Protein AF-A0A354ZCU7-F1 (afdb_monomer)

Structure (mmCIF, N/CA/C/O backbone):
data_AF-A0A354ZCU7-F1
#
_entry.id   AF-A0A354ZCU7-F1
#
loop_
_atom_site.group_PDB
_atom_site.id
_atom_site.type_symbol
_atom_site.label_atom_id
_atom_site.label_alt_id
_atom_site.label_comp_id
_atom_site.label_asym_id
_atom_site.label_entity_id
_atom_site.label_seq_id
_atom_site.pdbx_PDB_ins_code
_atom_site.Cartn_x
_atom_site.Cartn_y
_atom_site.Car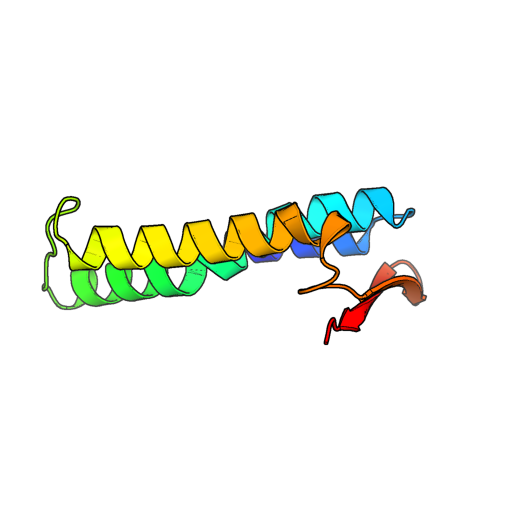tn_z
_atom_site.occupancy
_atom_site.B_iso_or_equiv
_atom_site.auth_seq_id
_atom_site.auth_comp_id
_atom_site.auth_asym_id
_atom_site.auth_atom_id
_atom_site.pdbx_PDB_model_num
ATOM 1 N N . MET A 1 1 ? 2.801 7.178 7.880 1.00 76.19 1 MET A N 1
ATOM 2 C CA . MET A 1 1 ? 3.105 5.736 8.033 1.00 76.19 1 MET A CA 1
ATOM 3 C C . MET A 1 1 ? 2.731 4.956 6.777 1.00 76.19 1 MET A C 1
ATOM 5 O O . MET A 1 1 ? 3.636 4.724 5.995 1.00 76.19 1 MET A O 1
ATOM 9 N N . ALA A 1 2 ? 1.458 4.644 6.490 1.00 85.06 2 ALA A N 1
ATOM 10 C CA . ALA A 1 2 ? 1.085 3.944 5.241 1.00 85.06 2 ALA A CA 1
ATOM 11 C C . ALA A 1 2 ? 1.484 4.704 3.961 1.00 85.06 2 ALA A C 1
ATOM 13 O O . ALA A 1 2 ? 2.062 4.118 3.052 1.00 85.06 2 ALA A O 1
ATOM 14 N N . GLY A 1 3 ? 1.278 6.026 3.930 1.00 86.31 3 GLY A N 1
ATOM 15 C CA . GLY A 1 3 ? 1.712 6.855 2.797 1.00 86.31 3 GLY A CA 1
ATOM 16 C C . GLY A 1 3 ? 3.227 6.826 2.562 1.00 86.31 3 GLY A C 1
ATOM 17 O O . GLY A 1 3 ? 3.670 6.933 1.431 1.00 86.31 3 GLY A O 1
ATOM 18 N N . SER A 1 4 ? 4.027 6.606 3.609 1.00 90.62 4 SER A N 1
ATOM 19 C CA . SER A 1 4 ? 5.485 6.483 3.488 1.00 90.62 4 SER A CA 1
ATOM 20 C C . SER A 1 4 ? 5.889 5.162 2.829 1.00 90.62 4 SER A C 1
ATOM 22 O O . SER A 1 4 ? 6.837 5.146 2.055 1.00 90.62 4 SER A O 1
ATOM 24 N N . VAL A 1 5 ? 5.156 4.073 3.100 1.00 91.00 5 VAL A N 1
ATOM 25 C CA . VAL A 1 5 ? 5.346 2.777 2.423 1.00 91.00 5 VAL A CA 1
ATOM 26 C C . VAL A 1 5 ? 4.991 2.904 0.943 1.00 91.00 5 VAL A C 1
ATOM 28 O O . VAL A 1 5 ? 5.772 2.480 0.099 1.00 91.00 5 VAL A O 1
ATOM 31 N N . TYR A 1 6 ? 3.861 3.550 0.634 1.00 90.62 6 TYR A N 1
ATOM 32 C CA . TYR A 1 6 ? 3.467 3.863 -0.742 1.00 90.62 6 TYR A CA 1
ATOM 33 C C . TYR A 1 6 ? 4.568 4.641 -1.474 1.00 90.62 6 TYR A C 1
ATOM 35 O O . TYR A 1 6 ? 5.063 4.193 -2.502 1.00 90.62 6 TYR A O 1
ATOM 43 N N . SER A 1 7 ? 5.015 5.767 -0.904 1.00 90.75 7 SER A N 1
ATOM 44 C CA . SER A 1 7 ? 6.050 6.598 -1.526 1.00 90.75 7 SER A CA 1
ATOM 45 C C . SER A 1 7 ? 7.379 5.863 -1.689 1.00 90.75 7 SER A C 1
ATOM 47 O O . SER A 1 7 ? 8.086 6.108 -2.659 1.00 90.75 7 SER A O 1
ATOM 49 N N . PHE A 1 8 ? 7.720 4.965 -0.760 1.00 91.88 8 PHE A N 1
ATOM 50 C CA . PHE A 1 8 ? 8.903 4.118 -0.872 1.00 91.88 8 PHE A CA 1
ATOM 51 C C . PHE A 1 8 ? 8.777 3.128 -2.036 1.00 91.88 8 PHE A C 1
ATOM 53 O O . PHE A 1 8 ? 9.679 3.068 -2.862 1.00 91.88 8 PHE A O 1
ATOM 60 N N . GLY A 1 9 ? 7.661 2.396 -2.135 1.00 88.44 9 GLY A N 1
ATOM 61 C CA . GLY A 1 9 ? 7.412 1.467 -3.243 1.00 88.44 9 GLY A CA 1
ATOM 62 C C . GLY A 1 9 ? 7.493 2.167 -4.599 1.00 88.44 9 GLY A C 1
ATOM 63 O O . GLY A 1 9 ? 8.280 1.758 -5.448 1.00 88.44 9 GLY A O 1
ATOM 64 N N . TYR A 1 10 ? 6.789 3.292 -4.733 1.00 89.38 10 TYR A N 1
ATOM 65 C CA . TYR A 1 10 ? 6.774 4.110 -5.947 1.00 89.38 10 TYR A CA 1
ATOM 66 C C . TYR A 1 10 ? 8.168 4.636 -6.332 1.00 89.38 10 TYR A C 1
ATOM 68 O O . TYR A 1 10 ? 8.567 4.599 -7.491 1.00 89.38 10 TYR A O 1
ATOM 76 N N . ALA A 1 11 ? 8.963 5.098 -5.360 1.00 90.50 11 ALA A N 1
ATOM 77 C CA . ALA A 1 11 ? 10.308 5.598 -5.645 1.00 90.50 11 ALA A CA 1
ATOM 78 C C . ALA A 1 11 ? 11.227 4.519 -6.242 1.00 90.50 11 ALA A C 1
ATOM 80 O O . ALA A 1 11 ? 12.036 4.829 -7.114 1.00 90.50 11 ALA A O 1
ATOM 81 N N . PHE A 1 12 ? 11.109 3.270 -5.785 1.00 88.19 12 PHE A N 1
ATOM 82 C CA . PHE A 1 12 ? 11.898 2.161 -6.320 1.00 88.19 12 PHE A CA 1
ATOM 83 C C . PHE A 1 12 ? 11.339 1.615 -7.631 1.00 88.19 12 PHE A C 1
ATOM 85 O O . PHE A 1 12 ? 12.127 1.295 -8.518 1.00 88.19 12 PHE A O 1
ATOM 92 N N . GLU A 1 13 ? 10.015 1.563 -7.782 1.00 89.56 13 GLU A N 1
ATOM 93 C CA . GLU A 1 13 ? 9.341 1.196 -9.033 1.00 89.56 13 GLU A CA 1
ATOM 94 C C . GLU A 1 13 ? 9.899 2.003 -10.218 1.00 89.56 13 GLU A C 1
ATOM 96 O O . GLU A 1 13 ? 10.293 1.424 -11.231 1.00 89.56 13 GLU A O 1
ATOM 101 N N . LEU A 1 14 ? 10.064 3.318 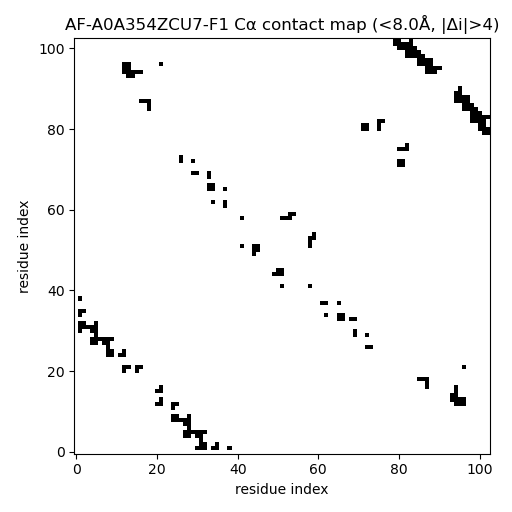-10.037 1.00 88.06 14 LEU A N 1
ATOM 102 C CA . LEU A 1 14 ? 10.608 4.229 -11.049 1.00 88.06 14 LEU A CA 1
ATOM 103 C C . LEU A 1 14 ? 12.042 3.910 -11.505 1.00 88.06 14 LEU A C 1
ATOM 105 O O . LEU A 1 14 ? 12.481 4.407 -12.543 1.00 88.06 14 LEU A O 1
ATOM 109 N N . THR A 1 15 ? 12.785 3.120 -10.728 1.00 88.44 15 THR A N 1
ATOM 110 C CA . THR A 1 15 ? 14.180 2.741 -11.015 1.00 88.44 15 THR A CA 1
ATOM 111 C C . THR A 1 15 ? 14.321 1.339 -11.608 1.00 88.44 15 THR A C 1
ATOM 113 O O . THR A 1 15 ? 15.434 0.908 -11.908 1.00 88.44 15 THR A O 1
ATOM 116 N N . THR A 1 16 ? 13.213 0.611 -11.763 1.00 86.75 16 THR A N 1
ATOM 117 C CA . THR A 1 16 ? 13.227 -0.779 -12.231 1.00 86.75 16 THR A CA 1
ATOM 118 C C . THR A 1 16 ? 13.540 -0.883 -13.717 1.00 86.75 16 THR A C 1
ATOM 120 O O . THR A 1 16 ? 13.159 -0.024 -14.505 1.00 86.75 16 THR A O 1
ATOM 123 N N . GLN A 1 17 ? 14.222 -1.954 -14.121 1.00 84.19 17 GLN A N 1
ATOM 124 C CA . GLN A 1 17 ? 14.557 -2.201 -15.535 1.00 84.19 17 GLN A CA 1
ATOM 125 C C . GLN A 1 17 ? 13.837 -3.429 -16.098 1.00 84.19 17 GLN A C 1
ATOM 127 O O . GLN A 1 17 ? 13.988 -3.779 -17.267 1.00 84.19 17 GLN A O 1
ATOM 132 N N . SER A 1 18 ? 13.045 -4.106 -15.267 1.00 84.50 18 SER A N 1
ATOM 133 C CA . SER A 1 18 ? 12.297 -5.293 -15.655 1.00 84.50 18 SER A CA 1
ATOM 134 C C . SER A 1 18 ? 10.883 -5.270 -15.092 1.00 84.50 18 SER A C 1
ATOM 136 O O . SER A 1 18 ? 10.637 -4.806 -13.979 1.00 84.50 18 SER A O 1
ATOM 138 N N . VAL A 1 19 ? 9.941 -5.824 -15.858 1.00 83.50 19 VAL A N 1
ATOM 139 C CA . VAL A 1 19 ? 8.534 -5.946 -15.442 1.00 83.50 19 VAL A CA 1
ATOM 140 C C . VAL A 1 19 ? 8.411 -6.751 -14.143 1.00 83.50 19 VAL A C 1
ATOM 142 O O . VAL A 1 19 ? 7.567 -6.455 -13.304 1.00 83.50 19 VAL A O 1
ATOM 145 N N . ALA A 1 20 ? 9.277 -7.749 -13.945 1.00 83.81 20 ALA A N 1
ATOM 146 C CA . ALA A 1 20 ? 9.290 -8.565 -12.735 1.00 83.81 20 ALA A CA 1
ATOM 147 C C . ALA A 1 20 ? 9.677 -7.757 -11.483 1.00 83.81 20 ALA A C 1
ATOM 149 O O . ALA A 1 20 ? 9.042 -7.905 -10.440 1.00 83.81 20 ALA A O 1
ATOM 150 N N . GLU A 1 21 ? 10.686 -6.886 -11.584 1.00 85.12 21 GLU A N 1
ATOM 151 C CA . GLU A 1 21 ? 11.060 -5.979 -10.493 1.00 85.12 21 GLU A CA 1
ATOM 152 C C . GLU A 1 21 ? 9.970 -4.937 -10.241 1.00 85.12 21 GLU A C 1
ATOM 154 O O . GLU A 1 21 ? 9.600 -4.719 -9.088 1.00 85.12 21 GLU A O 1
ATOM 159 N N . ALA A 1 22 ? 9.406 -4.351 -11.303 1.00 87.00 22 ALA A N 1
ATOM 160 C CA . ALA A 1 22 ? 8.299 -3.405 -11.197 1.00 87.00 22 ALA A CA 1
ATOM 161 C C . ALA A 1 22 ? 7.116 -4.022 -10.441 1.00 87.00 22 ALA A C 1
ATOM 163 O O . ALA A 1 22 ? 6.653 -3.444 -9.465 1.00 87.00 22 ALA A O 1
ATOM 164 N N . LEU A 1 23 ? 6.706 -5.248 -10.791 1.00 84.38 23 LEU A N 1
ATOM 165 C CA . LEU A 1 23 ? 5.660 -5.995 -10.079 1.00 84.38 23 LEU A CA 1
ATOM 166 C C . LEU A 1 23 ? 5.972 -6.210 -8.593 1.00 84.38 23 LEU A C 1
ATOM 168 O O . LEU A 1 23 ? 5.068 -6.137 -7.758 1.00 84.38 23 LEU A O 1
ATOM 172 N N . ALA A 1 24 ? 7.232 -6.482 -8.245 1.00 86.88 24 ALA A N 1
ATOM 173 C CA . ALA A 1 24 ? 7.631 -6.678 -6.855 1.00 86.88 24 ALA A CA 1
ATOM 174 C C . ALA A 1 24 ? 7.479 -5.384 -6.035 1.00 86.88 24 ALA A C 1
ATOM 176 O O . ALA A 1 24 ? 6.915 -5.415 -4.936 1.00 86.88 24 ALA A O 1
ATOM 177 N N . TYR A 1 25 ? 7.922 -4.245 -6.579 1.00 90.12 25 TYR A N 1
ATOM 178 C CA . TYR A 1 25 ? 7.776 -2.939 -5.928 1.00 90.12 25 TYR A CA 1
ATOM 179 C C . TYR A 1 25 ? 6.330 -2.442 -5.910 1.00 90.12 25 TYR A C 1
ATOM 181 O O . TYR A 1 25 ? 5.897 -1.896 -4.896 1.00 90.12 25 TYR A O 1
ATOM 189 N N . LEU A 1 26 ? 5.552 -2.744 -6.949 1.00 87.56 26 LEU A N 1
ATOM 190 C CA . LEU A 1 26 ? 4.109 -2.506 -6.992 1.00 87.56 26 LEU A CA 1
ATOM 191 C C . LEU A 1 26 ? 3.389 -3.229 -5.842 1.00 87.56 26 LEU A C 1
ATOM 193 O O . LEU A 1 26 ? 2.435 -2.708 -5.271 1.00 87.56 26 LEU A O 1
ATOM 197 N N . GLY A 1 27 ? 3.868 -4.414 -5.445 1.00 87.81 27 GLY A N 1
ATOM 198 C CA . GLY A 1 27 ? 3.369 -5.126 -4.263 1.00 87.81 27 GLY A CA 1
ATOM 199 C C . GLY A 1 27 ? 3.619 -4.368 -2.954 1.00 87.81 27 GLY A C 1
ATOM 200 O O . GLY A 1 27 ? 2.736 -4.284 -2.097 1.00 87.81 27 GLY A O 1
ATOM 201 N N . ILE A 1 28 ? 4.798 -3.752 -2.814 1.00 89.94 28 ILE A N 1
ATOM 202 C CA . ILE A 1 28 ? 5.136 -2.894 -1.665 1.00 89.94 28 ILE A CA 1
ATOM 203 C C . ILE A 1 28 ? 4.277 -1.624 -1.674 1.00 89.94 28 ILE A C 1
ATOM 205 O O . ILE A 1 28 ? 3.759 -1.214 -0.634 1.00 89.94 28 ILE A O 1
ATOM 209 N N . GLU A 1 29 ? 4.078 -1.020 -2.842 1.00 90.50 29 GLU A N 1
ATOM 210 C CA . GLU A 1 29 ? 3.209 0.141 -3.012 1.00 90.50 29 GLU A CA 1
ATOM 211 C C . GLU A 1 29 ? 1.764 -0.180 -2.601 1.00 90.50 29 GLU A C 1
ATOM 213 O O . GLU A 1 29 ? 1.155 0.557 -1.817 1.00 90.50 29 GLU A O 1
ATOM 218 N N . TYR A 1 30 ? 1.249 -1.339 -3.025 1.00 91.31 30 TYR A N 1
ATOM 219 C CA . TYR A 1 30 ? -0.084 -1.816 -2.660 1.00 91.31 30 TYR A CA 1
ATOM 220 C C . TYR A 1 30 ? -0.253 -2.089 -1.171 1.00 91.31 30 TYR A C 1
ATOM 222 O O . TYR A 1 30 ? -1.350 -1.900 -0.644 1.00 91.31 30 TYR A O 1
ATOM 230 N N . LEU A 1 31 ? 0.811 -2.468 -0.460 1.00 92.88 31 LEU A N 1
ATOM 231 C CA . LEU A 1 31 ? 0.776 -2.562 0.999 1.00 92.88 31 LEU A CA 1
ATOM 232 C C . LEU A 1 31 ? 0.493 -1.194 1.635 1.00 92.88 31 LEU A C 1
ATOM 234 O O . LEU A 1 31 ? -0.286 -1.096 2.583 1.00 92.88 31 LEU A O 1
ATOM 238 N N . GLY A 1 32 ? 1.066 -0.125 1.079 1.00 92.62 32 GLY A N 1
ATOM 239 C CA . GLY A 1 32 ? 0.734 1.246 1.454 1.00 92.62 32 GLY A CA 1
ATOM 240 C C . GLY A 1 32 ? -0.715 1.600 1.117 1.00 92.62 32 GLY A C 1
ATOM 241 O O . GLY A 1 32 ? -1.459 2.017 2.004 1.00 92.62 32 GLY A O 1
ATOM 242 N N . ILE A 1 33 ? -1.127 1.395 -0.138 1.00 93.06 33 ILE A N 1
ATOM 243 C CA . ILE A 1 33 ? -2.462 1.753 -0.652 1.00 93.06 33 ILE A CA 1
ATOM 244 C C . ILE A 1 33 ? -3.570 1.046 0.133 1.00 93.06 33 ILE A C 1
ATOM 246 O O . ILE A 1 33 ? -4.502 1.697 0.607 1.00 93.06 33 ILE A O 1
ATOM 250 N N . ALA A 1 34 ? -3.461 -0.272 0.307 1.00 95.19 34 ALA A N 1
ATOM 251 C CA . ALA A 1 34 ? -4.503 -1.084 0.923 1.00 95.19 34 ALA A CA 1
ATOM 252 C C . ALA A 1 34 ? -4.742 -0.711 2.394 1.00 95.19 34 ALA A C 1
ATOM 254 O O . ALA A 1 34 ? -5.882 -0.717 2.855 1.00 95.19 34 ALA A O 1
ATOM 255 N N . PHE A 1 35 ? -3.687 -0.350 3.131 1.00 95.69 35 PHE A N 1
ATOM 256 C CA . PHE A 1 35 ? -3.778 -0.029 4.559 1.00 95.69 35 PHE A CA 1
ATOM 257 C C . PHE A 1 35 ? -3.945 1.467 4.848 1.00 95.69 35 PHE A C 1
ATOM 259 O O . PHE A 1 35 ? -4.290 1.829 5.977 1.00 95.69 35 PHE A O 1
ATOM 266 N N . LEU A 1 36 ? -3.745 2.341 3.855 1.00 95.00 36 LEU A N 1
ATOM 267 C CA . LEU A 1 36 ? -3.936 3.786 3.983 1.00 95.00 36 LEU A CA 1
ATOM 268 C C . LEU A 1 36 ? -5.321 4.171 4.540 1.00 95.00 36 LEU A C 1
ATOM 270 O O . LEU A 1 36 ? -5.345 4.899 5.536 1.00 95.00 36 LEU A O 1
ATOM 274 N N . PRO A 1 37 ? -6.461 3.700 3.987 1.00 93.69 37 PRO A N 1
ATOM 275 C CA . PRO A 1 37 ? -7.776 4.088 4.498 1.00 93.69 37 PRO A CA 1
ATOM 276 C C . PRO A 1 37 ? -8.010 3.585 5.925 1.00 93.69 37 PRO A C 1
ATOM 278 O O . PRO A 1 37 ? -8.524 4.323 6.764 1.00 93.69 37 PRO A O 1
ATOM 281 N N . THR A 1 38 ? -7.575 2.362 6.235 1.00 95.06 38 THR A N 1
ATOM 282 C CA . THR A 1 38 ? -7.750 1.764 7.564 1.00 95.06 38 THR A CA 1
ATOM 283 C C . THR A 1 38 ? -6.962 2.512 8.623 1.00 95.06 38 THR A C 1
ATOM 285 O O . THR A 1 38 ? -7.537 2.970 9.609 1.00 95.06 38 THR A O 1
ATOM 288 N N . LEU A 1 39 ? -5.657 2.697 8.413 1.00 94.44 39 LEU A N 1
ATOM 289 C CA . LEU A 1 39 ? -4.821 3.418 9.368 1.00 94.44 39 LEU A CA 1
ATOM 290 C C . LEU A 1 39 ? -5.195 4.900 9.435 1.00 94.44 39 LEU A C 1
ATOM 292 O O . LEU A 1 39 ? -5.179 5.471 10.523 1.00 94.44 39 LEU A O 1
ATOM 296 N N . GLY A 1 40 ? -5.576 5.517 8.313 1.00 94.06 40 GLY A N 1
ATOM 297 C CA . GLY A 1 40 ? -6.039 6.903 8.281 1.00 94.06 40 GLY A CA 1
ATOM 298 C C . GLY A 1 40 ? -7.299 7.106 9.119 1.00 94.06 40 GLY A C 1
ATOM 299 O O . GLY A 1 40 ? -7.351 8.013 9.946 1.00 94.06 40 GLY A O 1
ATOM 300 N N . MET A 1 41 ? -8.284 6.219 8.980 1.00 93.88 41 MET A N 1
ATOM 301 C CA . MET A 1 41 ? -9.532 6.313 9.732 1.00 93.88 41 MET A CA 1
ATOM 302 C C . MET A 1 41 ? -9.352 5.988 11.219 1.00 93.88 41 MET A C 1
ATOM 304 O O . MET A 1 41 ? -9.900 6.700 12.056 1.00 93.88 41 MET A O 1
ATOM 308 N N . LEU A 1 42 ? -8.534 4.988 11.572 1.00 93.69 42 LEU A N 1
ATOM 309 C CA . LEU A 1 42 ? -8.179 4.729 12.975 1.00 93.69 42 LEU A CA 1
ATOM 310 C C . LEU A 1 42 ? -7.446 5.920 13.604 1.00 93.69 42 LEU A C 1
ATOM 312 O O . LEU A 1 42 ? -7.762 6.306 14.724 1.00 93.69 42 LEU A O 1
ATOM 316 N N . THR A 1 43 ? -6.524 6.545 12.865 1.00 93.44 43 THR A N 1
ATOM 317 C CA . THR A 1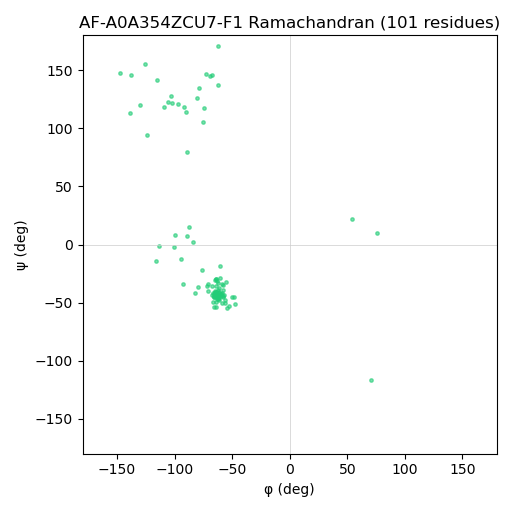 43 ? -5.823 7.759 13.315 1.00 93.44 43 THR A CA 1
ATOM 318 C C . THR A 1 43 ? -6.797 8.918 13.536 1.00 93.44 43 THR A C 1
ATOM 320 O O . THR A 1 43 ? -6.708 9.612 14.545 1.00 93.44 43 THR A O 1
ATOM 323 N N . ALA A 1 44 ? -7.751 9.122 12.623 1.00 93.81 44 ALA A N 1
ATOM 324 C CA . ALA A 1 44 ? -8.762 10.168 12.754 1.00 93.81 44 ALA A CA 1
ATOM 325 C C . ALA A 1 44 ? -9.673 9.942 13.972 1.00 93.81 44 ALA A C 1
ATOM 327 O O . ALA A 1 44 ? -9.950 10.877 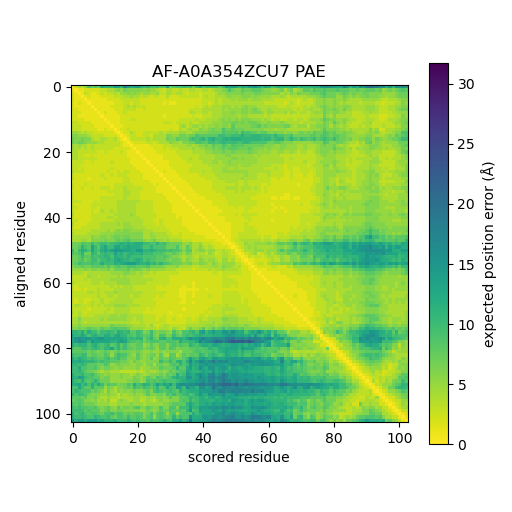14.720 1.00 93.81 44 ALA A O 1
ATOM 328 N N . LEU A 1 45 ? -10.104 8.699 14.204 1.00 93.62 45 LEU A N 1
ATOM 329 C CA . LEU A 1 45 ? -10.915 8.335 15.367 1.00 93.62 45 LEU A CA 1
ATOM 330 C C . LEU A 1 45 ? -10.165 8.592 16.676 1.00 93.62 45 LEU A C 1
ATOM 332 O O . LEU A 1 45 ? -10.709 9.262 17.555 1.00 93.62 45 LEU A O 1
ATOM 336 N N . GLU A 1 46 ? -8.903 8.166 16.755 1.00 92.38 46 GLU A N 1
ATOM 337 C CA . GLU A 1 46 ? -8.022 8.429 17.896 1.00 92.38 46 GLU A CA 1
ATOM 338 C C . GLU A 1 46 ? -7.881 9.936 18.162 1.00 92.38 46 GLU A C 1
ATOM 340 O O . GLU A 1 46 ? -8.017 10.385 19.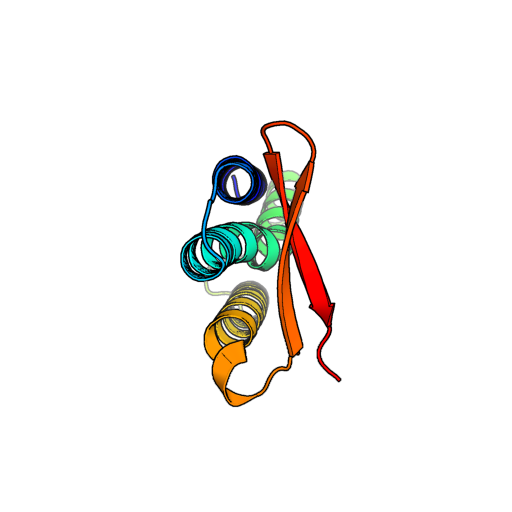298 1.00 92.38 46 GLU A O 1
ATOM 345 N N . PHE A 1 47 ? -7.706 10.740 17.108 1.00 93.44 47 PHE A N 1
ATOM 346 C CA . PHE A 1 47 ? -7.588 12.196 17.217 1.00 93.44 47 PHE A CA 1
ATOM 347 C C . PHE A 1 47 ? -8.870 12.874 17.730 1.00 93.44 47 PHE A C 1
ATOM 349 O O . PHE A 1 47 ? -8.806 13.892 18.414 1.00 93.44 47 PHE A O 1
ATOM 356 N N . THR A 1 48 ? -10.041 12.303 17.437 1.00 94.38 48 THR A N 1
ATOM 357 C CA . THR A 1 48 ? -11.336 12.790 17.953 1.00 94.38 48 THR A CA 1
ATOM 358 C C . THR A 1 48 ? -11.682 12.275 19.356 1.00 94.38 48 THR A C 1
ATOM 360 O O . THR A 1 48 ? -12.762 12.577 19.858 1.00 94.38 48 THR A O 1
ATOM 363 N N . GLY A 1 49 ? -10.802 11.489 19.992 1.00 91.50 49 GLY A N 1
ATOM 364 C CA . GLY A 1 49 ? -11.058 10.844 21.288 1.00 91.50 49 GLY A CA 1
ATOM 365 C C . GLY A 1 49 ? -11.990 9.627 21.210 1.00 91.50 49 GLY A C 1
ATOM 366 O O . GLY A 1 49 ? -12.430 9.105 22.235 1.00 91.50 49 GLY A O 1
ATOM 367 N N . ASN A 1 50 ? -12.302 9.153 19.999 1.00 88.38 50 ASN A N 1
ATOM 368 C CA . ASN A 1 50 ? -13.124 7.970 19.767 1.00 88.38 50 ASN A CA 1
ATOM 369 C C . ASN A 1 50 ? -12.248 6.716 19.722 1.00 88.38 50 ASN A C 1
ATOM 371 O O . ASN A 1 50 ? -11.932 6.183 18.658 1.00 88.38 50 ASN A O 1
ATOM 375 N N . HIS A 1 51 ? -11.870 6.223 20.897 1.00 87.88 51 HIS A N 1
ATOM 376 C CA . HIS A 1 51 ? -11.010 5.050 21.016 1.00 87.88 51 HIS A CA 1
ATOM 377 C C . HIS A 1 51 ? -11.780 3.760 20.713 1.00 87.88 51 HIS A C 1
ATOM 379 O O . HIS A 1 51 ? -12.557 3.253 21.529 1.00 87.88 51 HIS A O 1
ATOM 385 N N . LEU A 1 52 ? -11.540 3.186 19.535 1.00 88.06 52 LEU A N 1
ATOM 386 C CA . LEU A 1 52 ? -11.983 1.829 19.240 1.00 88.06 52 LEU A CA 1
ATOM 387 C C . LEU A 1 52 ? -11.026 0.825 19.877 1.00 88.06 52 LEU A C 1
ATOM 389 O O . LEU A 1 52 ? -9.807 0.925 19.751 1.00 88.06 52 LEU A O 1
ATOM 393 N N . ARG A 1 53 ? -11.578 -0.208 20.522 1.00 89.44 53 ARG A N 1
ATOM 394 C CA . ARG A 1 53 ? -10.753 -1.327 20.990 1.00 89.44 53 ARG A CA 1
ATOM 395 C C . ARG A 1 53 ? -10.110 -2.013 19.776 1.00 89.44 53 ARG A C 1
ATOM 397 O O . ARG A 1 53 ? -10.837 -2.290 18.818 1.00 89.44 53 ARG A O 1
ATOM 404 N N . PRO A 1 54 ? -8.820 -2.384 19.826 1.00 84.31 54 PRO A N 1
ATOM 405 C CA . PRO A 1 54 ? -8.157 -3.085 18.723 1.00 84.31 54 PRO A CA 1
ATOM 406 C C . PRO A 1 54 ? -8.866 -4.382 18.300 1.00 84.31 54 PRO A C 1
ATOM 408 O O . PRO A 1 54 ? -8.892 -4.728 17.126 1.00 84.31 54 PRO A O 1
ATOM 411 N N . SER A 1 55 ? -9.500 -5.076 19.250 1.00 87.94 55 SER A N 1
ATOM 412 C CA . SER A 1 55 ? -10.277 -6.302 19.018 1.00 87.94 55 SER A CA 1
ATOM 413 C C . SER A 1 55 ? -11.753 -6.059 18.691 1.00 87.94 55 SER A C 1
ATOM 415 O O . SER A 1 55 ? -12.551 -6.997 18.651 1.00 87.94 55 SER A O 1
ATOM 417 N N . SER A 1 56 ? -12.161 -4.805 18.496 1.00 93.25 56 SER A N 1
ATOM 418 C CA . SER A 1 56 ? -13.539 -4.501 18.134 1.00 93.25 56 SER A CA 1
ATOM 419 C C . SER A 1 56 ? -13.839 -4.973 16.708 1.00 93.25 56 SER A C 1
ATOM 421 O O . SER A 1 56 ? -12.996 -4.915 15.812 1.00 93.25 56 SER A O 1
ATOM 423 N N . ARG A 1 57 ? -15.078 -5.428 16.492 1.00 94.75 57 ARG A N 1
ATOM 424 C CA . ARG A 1 57 ? -15.579 -5.852 15.175 1.00 94.75 57 ARG A CA 1
ATOM 425 C C . ARG A 1 57 ? -15.297 -4.849 14.042 1.00 94.75 57 ARG A C 1
ATOM 427 O O . ARG A 1 57 ? -14.854 -5.315 12.998 1.00 94.75 57 ARG A O 1
ATOM 434 N N . PRO A 1 58 ? -15.506 -3.522 14.195 1.00 93.12 58 PRO A N 1
ATOM 435 C CA . PRO A 1 58 ? -15.204 -2.575 13.119 1.00 93.12 58 PRO A CA 1
ATOM 436 C C . PRO A 1 58 ? -13.711 -2.526 12.776 1.00 93.12 58 PRO A C 1
ATOM 438 O O . PRO A 1 58 ? -13.370 -2.561 11.599 1.00 93.12 58 PRO A O 1
ATOM 441 N N . VAL A 1 59 ? -12.821 -2.533 13.774 1.00 94.25 59 VAL A N 1
ATOM 442 C CA . VAL A 1 59 ? -11.366 -2.540 13.542 1.00 94.25 59 VAL A CA 1
ATOM 443 C C . VAL A 1 59 ? -10.955 -3.803 12.785 1.00 94.25 59 VAL A C 1
ATOM 445 O O . VAL A 1 59 ? -10.279 -3.720 11.762 1.00 94.25 59 VAL A O 1
ATOM 448 N N . LEU A 1 60 ? -11.436 -4.968 13.230 1.00 95.56 60 LEU A N 1
ATOM 449 C CA . LEU A 1 60 ? -11.201 -6.246 12.553 1.00 95.56 60 LEU A CA 1
ATOM 450 C C . LEU A 1 60 ? -11.717 -6.240 11.107 1.00 95.56 60 LEU A C 1
ATOM 452 O O . LEU A 1 60 ? -11.020 -6.720 10.220 1.00 95.56 60 LEU A O 1
ATOM 456 N N . ALA A 1 61 ? -12.900 -5.673 10.853 1.00 95.25 61 ALA A N 1
ATOM 457 C CA . ALA A 1 61 ? -13.468 -5.580 9.510 1.00 95.25 61 ALA A CA 1
ATOM 458 C C . ALA A 1 61 ? -12.633 -4.683 8.579 1.00 95.25 61 ALA A C 1
ATOM 460 O O . ALA A 1 61 ? -12.413 -5.043 7.425 1.00 95.25 61 ALA A O 1
ATOM 461 N N . MET A 1 62 ? -12.121 -3.552 9.074 1.00 95.25 62 MET A N 1
ATOM 462 C CA . MET A 1 62 ? -11.268 -2.644 8.295 1.00 95.25 62 MET A CA 1
ATOM 463 C C . MET A 1 62 ? -9.929 -3.296 7.927 1.00 95.25 62 MET A C 1
ATOM 465 O O . MET A 1 62 ? -9.493 -3.244 6.773 1.00 95.25 62 MET A O 1
ATOM 469 N N . PHE A 1 63 ? -9.297 -3.973 8.891 1.00 95.62 63 PHE A N 1
ATOM 470 C CA . PHE A 1 63 ? -8.080 -4.736 8.627 1.00 95.62 63 PHE A CA 1
ATOM 471 C C . PHE A 1 63 ? -8.339 -5.897 7.668 1.00 95.62 63 PHE A C 1
ATOM 473 O O . PHE A 1 63 ? -7.590 -6.050 6.709 1.00 95.62 63 PHE A O 1
ATOM 480 N N . ALA A 1 64 ? -9.429 -6.649 7.849 1.00 96.00 64 ALA A N 1
ATOM 481 C CA . ALA A 1 64 ? -9.811 -7.718 6.930 1.00 96.00 64 ALA A CA 1
ATOM 482 C C . ALA A 1 64 ? -10.012 -7.192 5.502 1.00 96.00 64 ALA A C 1
ATOM 484 O O . ALA A 1 64 ? -9.481 -7.776 4.564 1.00 96.00 64 ALA A O 1
ATOM 485 N N . PHE A 1 65 ? -10.699 -6.061 5.327 1.00 95.38 65 PHE A N 1
ATOM 486 C CA . PHE A 1 65 ? -10.883 -5.429 4.019 1.00 95.38 65 PHE A CA 1
ATOM 487 C C . PHE A 1 65 ? -9.549 -5.022 3.366 1.00 95.38 65 PHE A C 1
ATOM 489 O O . PHE A 1 65 ? -9.324 -5.284 2.182 1.00 95.38 65 PHE A O 1
ATOM 496 N N . SER A 1 66 ? -8.633 -4.445 4.148 1.00 95.75 66 SER A N 1
ATOM 497 C CA . SER A 1 66 ? -7.292 -4.059 3.674 1.00 95.75 66 SER A CA 1
ATOM 498 C C . SER A 1 66 ? -6.475 -5.283 3.259 1.00 95.75 66 SER A C 1
ATOM 500 O O . SER A 1 66 ? -5.882 -5.310 2.184 1.00 95.75 66 SER A O 1
ATOM 502 N N . THR A 1 67 ? -6.492 -6.338 4.078 1.00 94.88 67 THR A N 1
ATOM 503 C CA . THR A 1 67 ? -5.812 -7.602 3.783 1.00 94.88 67 THR A CA 1
ATOM 504 C C . THR A 1 67 ? -6.401 -8.284 2.555 1.00 94.88 67 THR A C 1
ATOM 506 O O . THR A 1 67 ? -5.640 -8.745 1.715 1.00 94.88 67 THR A O 1
ATOM 509 N N . LEU A 1 68 ? -7.728 -8.323 2.406 1.00 93.94 68 LEU A N 1
ATOM 510 C CA . LEU A 1 68 ? -8.381 -8.890 1.223 1.00 93.94 68 LEU A CA 1
ATOM 511 C C . LEU A 1 68 ? -7.988 -8.137 -0.049 1.00 93.94 68 L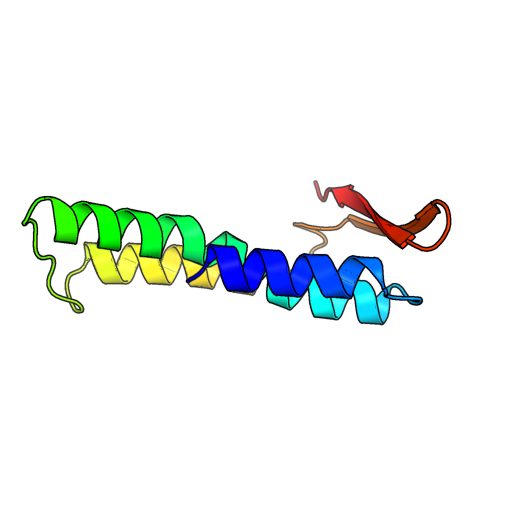EU A C 1
ATOM 513 O O . LEU A 1 68 ? -7.695 -8.771 -1.056 1.00 93.94 68 LEU A O 1
ATOM 517 N N . THR A 1 69 ? -7.912 -6.806 0.014 1.00 91.75 69 THR A N 1
ATOM 518 C CA . THR A 1 69 ? -7.442 -5.976 -1.107 1.00 91.75 69 THR A CA 1
ATOM 519 C C . THR A 1 69 ? -5.992 -6.304 -1.466 1.00 91.75 69 THR A C 1
ATOM 521 O O . THR A 1 69 ? -5.673 -6.507 -2.636 1.00 91.75 69 THR A O 1
ATOM 524 N N . LEU A 1 70 ? -5.114 -6.415 -0.463 1.00 92.25 70 LEU A N 1
ATOM 525 C CA . LEU A 1 70 ? -3.708 -6.761 -0.670 1.00 92.25 70 LEU A CA 1
ATOM 526 C C . LEU A 1 70 ? -3.551 -8.168 -1.268 1.00 92.25 70 LEU A C 1
ATOM 528 O O . LEU A 1 70 ? -2.822 -8.353 -2.238 1.00 92.25 70 LEU A O 1
ATOM 532 N N . VAL A 1 71 ? -4.261 -9.158 -0.722 1.00 90.31 71 VAL A N 1
ATOM 533 C CA . VAL A 1 71 ? -4.254 -10.539 -1.229 1.00 90.31 71 VAL A CA 1
ATOM 534 C C . VAL A 1 71 ? -4.818 -10.596 -2.646 1.00 90.31 71 VAL A C 1
ATOM 536 O O . VAL A 1 71 ? -4.248 -11.281 -3.491 1.00 90.31 71 VAL A O 1
ATOM 539 N N . GLY A 1 72 ? -5.888 -9.855 -2.940 1.00 86.25 72 GLY A N 1
ATOM 540 C CA . GLY A 1 72 ? -6.456 -9.756 -4.284 1.00 86.25 72 GLY A CA 1
ATOM 541 C C . GLY A 1 72 ? -5.431 -9.247 -5.295 1.00 86.25 72 GLY A C 1
ATOM 542 O O . GLY A 1 72 ? -5.255 -9.856 -6.347 1.00 86.25 72 GLY A O 1
ATOM 543 N N . MET A 1 73 ? -4.678 -8.203 -4.936 1.00 86.31 73 MET A N 1
ATOM 544 C CA . MET A 1 73 ? -3.602 -7.696 -5.785 1.00 86.31 73 MET A CA 1
ATOM 545 C C . MET A 1 73 ? -2.475 -8.722 -5.969 1.00 86.31 73 MET A C 1
ATOM 547 O O . MET A 1 73 ? -2.119 -9.027 -7.106 1.00 86.31 73 MET A O 1
ATOM 551 N N . TYR A 1 74 ? -1.9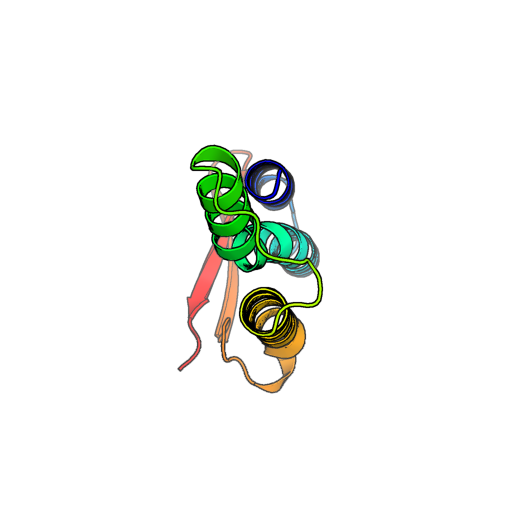54 -9.323 -4.897 1.00 83.00 74 TYR A N 1
ATOM 552 C CA . TYR A 1 74 ? -0.869 -10.311 -5.010 1.00 83.00 74 TYR A CA 1
ATOM 553 C C . TYR A 1 74 ? -1.282 -11.574 -5.773 1.00 83.00 74 TYR A C 1
ATOM 555 O O . TYR A 1 74 ? -0.466 -12.202 -6.446 1.00 83.00 74 TYR A O 1
ATOM 563 N N . THR A 1 75 ? -2.561 -11.938 -5.704 1.00 83.75 75 THR A N 1
ATOM 564 C CA . THR A 1 75 ? -3.132 -13.058 -6.457 1.00 83.75 75 THR A CA 1
ATOM 565 C C . THR A 1 75 ? -3.613 -12.646 -7.847 1.00 83.75 75 THR A C 1
ATOM 567 O O . THR A 1 75 ? -4.306 -13.413 -8.502 1.00 83.75 75 THR A O 1
ATOM 570 N N . THR A 1 76 ? -3.231 -11.476 -8.361 1.00 75.25 76 THR A N 1
ATOM 571 C CA . THR A 1 76 ? -3.660 -11.032 -9.696 1.00 75.25 76 THR A CA 1
ATOM 572 C C . THR A 1 76 ? -3.165 -11.937 -10.820 1.00 75.25 76 THR A C 1
ATOM 574 O O . THR A 1 76 ? -3.895 -12.112 -11.785 1.00 75.25 76 THR A O 1
ATOM 577 N N . ASN A 1 77 ? -1.994 -12.570 -10.691 1.00 68.88 77 ASN A N 1
ATOM 578 C CA . ASN A 1 77 ? -1.429 -13.449 -11.729 1.00 68.88 77 ASN A CA 1
ATOM 579 C C . ASN A 1 77 ? -2.429 -14.480 -12.307 1.00 68.88 77 ASN A C 1
ATOM 581 O O . ASN A 1 77 ? -2.562 -14.548 -13.522 1.00 68.88 77 ASN A O 1
ATOM 585 N N . PRO A 1 78 ? -3.147 -15.270 -11.486 1.00 66.69 78 PRO A N 1
ATOM 586 C CA . PRO A 1 78 ? -4.112 -16.246 -12.003 1.00 66.69 78 PRO A CA 1
ATOM 587 C C . PRO A 1 78 ? -5.450 -15.680 -12.509 1.00 66.69 78 PRO A C 1
ATOM 589 O O . PRO A 1 78 ? -6.122 -16.368 -13.273 1.00 66.69 78 PRO A O 1
ATOM 592 N N . HIS A 1 79 ? -5.877 -14.485 -12.083 1.00 74.75 79 HIS A N 1
ATOM 593 C CA . HIS A 1 79 ? -7.234 -13.976 -12.374 1.00 74.75 79 HIS A CA 1
ATOM 594 C C . HIS A 1 79 ? -7.254 -12.720 -13.251 1.00 74.75 79 HIS A C 1
ATOM 596 O O . HIS A 1 79 ? -8.319 -12.320 -13.711 1.00 74.75 79 HIS A O 1
ATOM 602 N N . HIS A 1 80 ? -6.110 -12.057 -13.418 1.00 77.50 80 HIS A N 1
ATOM 603 C CA . HIS A 1 80 ? -5.949 -10.775 -14.106 1.00 77.50 80 HIS A CA 1
ATOM 604 C C . HIS A 1 80 ? -6.860 -9.643 -13.599 1.00 77.50 80 HIS A C 1
ATOM 606 O O . HIS A 1 80 ? -7.090 -8.676 -14.314 1.00 77.50 80 HIS A O 1
ATOM 612 N N . LEU A 1 81 ? -7.362 -9.732 -12.358 1.00 72.06 81 LEU A N 1
ATOM 613 C CA . LEU A 1 81 ? -8.373 -8.811 -11.820 1.00 72.06 81 LEU A CA 1
ATOM 614 C C . LEU A 1 81 ? -7.862 -7.366 -11.685 1.00 72.06 81 LEU A C 1
ATOM 616 O O . LEU A 1 81 ? -8.575 -6.427 -12.016 1.00 72.06 81 LEU A O 1
ATOM 620 N N . TYR A 1 82 ? -6.627 -7.173 -11.213 1.00 71.69 82 TYR A N 1
ATOM 621 C CA . TYR A 1 82 ? -6.036 -5.833 -11.097 1.00 71.69 82 TYR A CA 1
ATOM 622 C C . TYR A 1 82 ? -5.221 -5.443 -12.338 1.00 71.69 82 TYR A C 1
ATOM 624 O O . TYR A 1 82 ? -5.217 -4.278 -12.733 1.00 71.69 82 TYR A O 1
ATOM 632 N N . TYR A 1 83 ? -4.570 -6.420 -12.974 1.00 75.56 83 TYR A N 1
ATOM 633 C CA . TYR A 1 83 ? -3.608 -6.234 -14.057 1.00 75.56 83 TYR A CA 1
ATOM 634 C C . TYR A 1 83 ? -3.829 -7.294 -15.138 1.00 75.56 83 TYR A C 1
ATOM 636 O O . TYR A 1 83 ? -3.602 -8.484 -14.905 1.00 75.56 83 TYR A O 1
ATOM 644 N N . ALA A 1 84 ? -4.260 -6.851 -16.318 1.00 70.88 84 ALA A N 1
ATOM 645 C CA . ALA A 1 84 ? -4.341 -7.683 -17.514 1.00 70.88 84 ALA A CA 1
ATOM 646 C C . ALA A 1 84 ? -2.983 -7.776 -18.219 1.00 70.88 84 ALA A C 1
ATOM 648 O O . ALA A 1 84 ? -2.580 -8.859 -18.630 1.00 70.88 84 ALA A O 1
ATOM 649 N N . ASP A 1 85 ? -2.270 -6.653 -18.305 1.00 72.88 85 ASP A N 1
ATOM 650 C CA . ASP A 1 85 ? -0.933 -6.566 -18.886 1.00 72.88 85 ASP A CA 1
ATOM 651 C C . ASP A 1 85 ? -0.121 -5.482 -18.167 1.00 72.88 85 ASP A C 1
ATOM 653 O O . ASP A 1 85 ? -0.680 -4.480 -17.697 1.00 72.88 85 ASP A O 1
ATOM 657 N N . LEU A 1 86 ? 1.189 -5.702 -18.069 1.00 76.06 86 LEU A N 1
ATOM 658 C CA . LEU A 1 86 ? 2.137 -4.767 -17.481 1.00 76.06 86 LEU A CA 1
ATOM 659 C C . LEU A 1 86 ? 3.302 -4.575 -18.450 1.00 76.06 86 LEU A C 1
ATOM 661 O O . LEU A 1 86 ? 4.034 -5.519 -18.752 1.00 76.06 86 LEU A O 1
ATOM 665 N N . SER A 1 87 ? 3.505 -3.338 -18.890 1.00 79.06 87 SER A N 1
ATOM 666 C CA . SER A 1 87 ? 4.640 -2.961 -19.730 1.00 79.06 87 SER A CA 1
ATOM 667 C C . SER A 1 87 ? 5.412 -1.806 -19.103 1.00 79.06 87 SER A C 1
ATOM 669 O O . SER A 1 87 ? 4.879 -1.047 -18.296 1.00 79.06 87 SER A O 1
ATOM 671 N N . LEU A 1 88 ? 6.695 -1.692 -19.442 1.00 82.19 88 LEU A N 1
ATOM 672 C CA . LEU A 1 88 ? 7.541 -0.587 -19.003 1.00 82.19 88 LEU A CA 1
ATOM 673 C C . LEU A 1 88 ? 7.719 0.397 -20.154 1.00 82.19 88 LEU A C 1
ATOM 675 O O . LEU A 1 88 ? 8.103 0.009 -21.257 1.00 82.19 88 LEU A O 1
ATOM 679 N N . ALA A 1 89 ? 7.448 1.670 -19.886 1.00 82.62 89 ALA A N 1
ATOM 680 C CA . ALA A 1 89 ? 7.767 2.772 -20.776 1.00 82.62 89 ALA A CA 1
ATOM 681 C C . ALA A 1 89 ? 8.900 3.592 -20.158 1.00 82.62 89 ALA A C 1
ATOM 683 O O . ALA A 1 89 ? 8.739 4.163 -19.080 1.00 82.62 89 ALA A O 1
ATOM 684 N N . GLU A 1 90 ? 10.038 3.675 -20.841 1.00 80.38 90 GLU A N 1
ATOM 685 C CA . GLU A 1 90 ? 11.134 4.532 -20.392 1.00 80.38 90 GLU A CA 1
ATOM 686 C C . GLU A 1 90 ? 10.878 5.990 -20.784 1.00 80.38 90 GLU A C 1
ATOM 688 O O . GLU A 1 90 ? 10.651 6.318 -21.952 1.00 80.38 90 GLU A O 1
ATOM 693 N N . VAL A 1 91 ? 10.925 6.880 -19.794 1.00 82.38 91 VAL A N 1
ATOM 694 C CA . VAL A 1 91 ? 10.810 8.329 -19.970 1.00 82.38 91 VAL A CA 1
ATOM 695 C C . VAL A 1 91 ? 12.041 8.985 -19.351 1.00 82.38 91 VAL A C 1
ATOM 697 O O . VAL A 1 91 ? 12.108 9.261 -18.153 1.00 82.38 91 VAL A O 1
ATOM 700 N N . GLY A 1 92 ? 13.048 9.241 -20.188 1.00 82.69 92 GLY A N 1
ATOM 701 C CA . GLY A 1 92 ? 14.330 9.784 -19.741 1.00 82.69 92 GLY A CA 1
ATOM 702 C C . GLY A 1 92 ? 15.129 8.748 -18.949 1.00 82.69 92 GLY A C 1
ATOM 703 O O . GLY A 1 92 ? 15.526 7.737 -19.507 1.00 82.69 92 GLY A O 1
ATOM 704 N N . ALA A 1 93 ? 15.384 9.019 -17.667 1.00 79.00 93 ALA A N 1
ATOM 705 C CA . ALA A 1 93 ? 16.085 8.103 -16.757 1.00 79.00 93 ALA A CA 1
ATOM 706 C C . ALA A 1 93 ? 15.131 7.317 -15.834 1.00 79.00 93 ALA A C 1
ATOM 708 O O . ALA A 1 93 ? 15.585 6.693 -14.879 1.00 79.00 93 ALA A O 1
ATOM 709 N N . LEU A 1 94 ? 13.818 7.416 -16.069 1.00 78.81 94 LEU A N 1
ATOM 710 C CA . LEU A 1 94 ? 12.784 6.800 -15.244 1.00 78.81 94 LEU A CA 1
ATOM 711 C C . LEU A 1 94 ? 12.036 5.739 -16.044 1.00 78.81 94 LEU A C 1
ATOM 713 O O . LEU A 1 94 ? 11.696 5.956 -17.209 1.00 78.81 94 LEU A O 1
ATOM 717 N N . SER A 1 95 ? 11.708 4.645 -15.372 1.00 82.81 95 SER A N 1
ATOM 718 C CA . SER A 1 95 ? 10.828 3.605 -15.888 1.00 82.81 95 SER A CA 1
ATOM 719 C C . SER A 1 95 ? 9.421 3.839 -15.364 1.00 82.81 95 SER A C 1
ATOM 721 O O . SER A 1 95 ? 9.199 3.875 -14.158 1.00 82.81 95 SER A O 1
ATOM 723 N N . ILE A 1 96 ? 8.460 4.020 -16.263 1.00 83.12 96 ILE A N 1
ATOM 724 C CA . ILE A 1 96 ? 7.053 4.195 -15.909 1.00 83.12 96 ILE A CA 1
ATOM 725 C C . ILE A 1 96 ? 6.310 2.909 -16.237 1.00 83.12 96 ILE A C 1
ATOM 727 O O . ILE A 1 96 ? 6.279 2.478 -17.393 1.00 83.12 96 ILE A O 1
ATOM 731 N N . THR A 1 97 ? 5.658 2.327 -15.237 1.00 81.94 97 THR A N 1
ATOM 732 C CA . THR A 1 97 ? 4.818 1.150 -15.440 1.00 81.94 97 THR A CA 1
ATOM 733 C C . THR A 1 97 ? 3.509 1.543 -16.118 1.00 81.94 97 THR A C 1
ATOM 735 O O . THR A 1 97 ? 2.694 2.303 -15.595 1.00 81.94 97 THR A O 1
ATOM 738 N N . GLN A 1 98 ? 3.293 1.009 -17.313 1.00 81.00 98 GLN A N 1
ATOM 739 C CA . GLN A 1 98 ? 2.047 1.107 -18.058 1.00 81.00 98 GLN A CA 1
ATOM 740 C C . GLN A 1 98 ? 1.167 -0.086 -17.676 1.00 81.00 98 GLN A C 1
ATOM 742 O O . GLN A 1 98 ? 1.491 -1.243 -17.950 1.00 81.00 98 GLN A O 1
ATOM 747 N N . ILE A 1 99 ? 0.052 0.215 -17.015 1.00 80.94 99 ILE A N 1
ATOM 748 C CA . ILE A 1 99 ? -0.881 -0.778 -16.488 1.00 80.94 99 ILE A CA 1
ATOM 749 C C . ILE A 1 99 ? -2.102 -0.871 -17.399 1.00 80.94 99 ILE A C 1
ATOM 751 O O . ILE A 1 99 ? -2.858 0.094 -17.534 1.00 80.94 99 ILE A O 1
ATOM 755 N N . THR A 1 100 ? -2.360 -2.066 -17.928 1.00 80.81 100 THR A N 1
ATOM 756 C CA . THR A 1 100 ? -3.663 -2.400 -18.509 1.00 80.81 100 THR A CA 1
ATOM 757 C C . THR A 1 100 ? -4.526 -3.031 -17.425 1.00 80.81 100 THR A C 1
ATOM 759 O O . THR A 1 100 ? -4.172 -4.068 -16.861 1.00 80.81 100 THR A O 1
ATOM 762 N N . ARG A 1 101 ? -5.651 -2.388 -17.095 1.00 76.88 101 ARG A N 1
ATOM 763 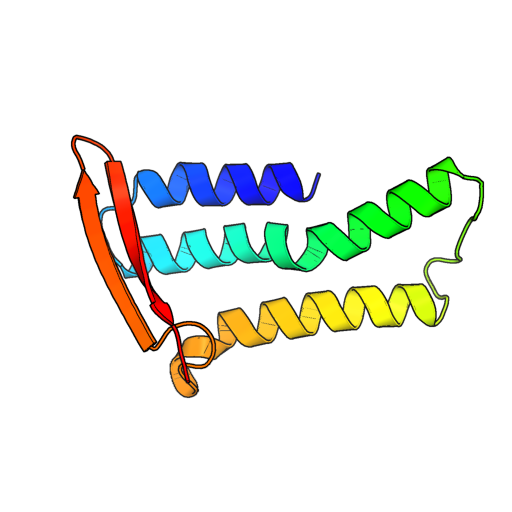C CA . ARG A 1 101 ? -6.561 -2.865 -16.043 1.00 76.88 101 ARG A CA 1
ATOM 764 C C . ARG A 1 101 ? -7.244 -4.170 -16.451 1.00 76.88 101 ARG A C 1
ATOM 766 O O . ARG A 1 101 ? -7.541 -4.372 -17.627 1.00 76.88 101 ARG A O 1
ATOM 773 N N . GLY A 1 102 ? -7.487 -5.016 -15.452 1.00 73.56 102 GLY A N 1
ATOM 774 C CA . GLY A 1 102 ? -8.349 -6.189 -15.568 1.00 73.56 102 GLY A CA 1
ATOM 775 C C . GLY A 1 102 ? -9.813 -5.852 -15.890 1.00 73.56 102 GLY A C 1
ATOM 776 O O . GLY A 1 102 ? -10.175 -4.671 -15.878 1.00 73.56 102 GLY A O 1
ATOM 777 N N . PRO A 1 103 ? -10.634 -6.871 -16.201 1.00 68.56 103 PRO A N 1
ATOM 778 C CA . PRO A 1 103 ? -12.055 -6.727 -16.533 1.00 68.56 103 PRO A CA 1
ATOM 779 C C . PRO A 1 103 ? -12.920 -6.167 -15.393 1.00 68.56 103 PRO A C 1
ATOM 781 O O . PRO A 1 103 ? -12.564 -6.354 -14.207 1.00 68.56 103 PRO A O 1
#

Foldseek 3Di:
DLVVQLVVLVVVLFQDPDQVSNLVSVLSNLLSVLCVVLVVVCVVCVVVVNDDDCPDPVNVVSVVSSVVSSVCSVPCVVPVQAAPDWDWDDDPNTTDIDGDGDD

pLDDT: mean 86.81, std 7.33, range [66.69, 96.0]

Nearest PDB structures (fol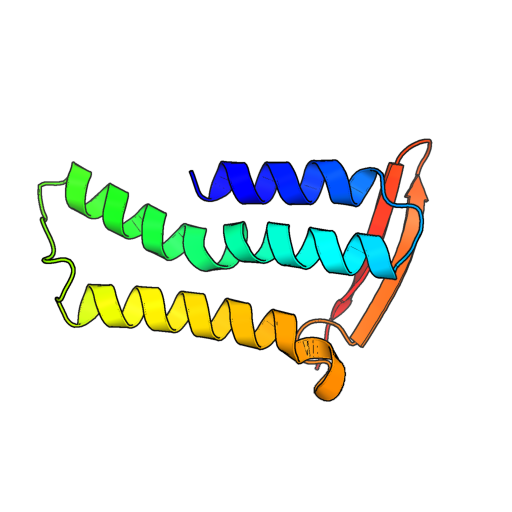dseek):
  3k6b-assembly1_A  TM=4.563E-01  e=2.948E+00  Caenorhabditis elegans
  7sus-assembly1_A  TM=3.437E-01  e=3.336E+00  Homo sapiens
  8iy5-assembly1_R  TM=3.158E-01  e=3.136E+00  Homo sapiens

Secondary structure (DSSP, 8-state):
-HHHHHHHHHHHHTT-SSHHHHHHHHHHHHHHHHHHHHHHHHHHHHHTT----TTSHHHHHHHHHHHHHHHHHHTHHHH-SS-SEEEEEEETTEEEEEEEPP-

Mean predicted aligned error: 5.58 Å

Radius of gyration: 16.17 Å; Cα contacts (8 Å, |Δi|>4): 129; chains: 1; bounding box: 32×29×42 Å

Solvent-accessible surface area (backbone atoms only — not comparable to full-atom values): 5505 Å² total; per-residue (Å²): 107,39,66,53,40,23,55,50,17,51,60,53,28,31,68,35,91,44,66,70,55,29,54,55,25,49,52,45,19,37,55,9,59,36,39,30,64,44,55,50,50,52,49,52,31,51,74,71,70,51,76,74,56,79,87,33,68,66,51,48,49,42,52,49,52,22,49,51,51,40,50,50,54,74,53,13,83,88,68,24,56,64,44,62,44,76,46,76,45,78,59,90,91,33,30,43,80,45,74,38,66,27,127

Sequence (103 aa):
MAGSVYSFGYAFELTTQSVAEALAYLGIEYLGIAFLPTLGMLTALEFTGNHLRPSSRPVLAMFAFSTLTLVGMYTTNPHHLYYADLSLAEVGALSITQITRGP